Protein AF-A0AAE0P960-F1 (afdb_monomer)

InterPro domains:
  IPR002478 PUA domain [PF01472] (7-41)
  IPR004802 tRNA pseudouridine synthase B family [PTHR23127] (7-78)
  IPR015947 PUA-like superfamily [SSF88697] (7-48)
  IPR036974 PUA domain superfamily [G3DSA:2.30.130.10] (4-84)

Nearest PDB structures (foldseek):
  3zv0-assembly1_C  TM=6.690E-01  e=5.288E-08  Saccharomyces cerevisiae S288C
  3zv0-assembly1_D  TM=6.807E-01  e=6.429E-08  Saccharomyces cerevisiae S288C
  3uai-assembly1_A  TM=6.693E-01  e=9.287E-07  Saccharomyces cerevisiae S288C
  8ouf-assembly1_C  TM=6.040E-01  e=1.178E-05  Homo sapiens
  7v9a-assembly1_C  TM=6.059E-01  e=1.342E-05  Homo sapiens

Secondary structure (DSSP, 8-state):
--EE--B-TT--B-EEEEESS-HHHHHH-SSS--EEEEEE-S-TTSS---TT-SHHHHHHHHHHHTT-B-TTSSB---SSS----PPPTTGGG----

Mean predicted aligned error: 15.81 Å

Radius of gyration: 30.33 Å; Cα contacts (8 Å, |Δi|>4): 80; chains: 1; bounding box: 75×40×69 Å

Structure (mmCIF, N/CA/C/O backbone):
data_AF-A0AAE0P960-F1
#
_entry.id   AF-A0AAE0P960-F1
#
loop_
_atom_site.group_PDB
_atom_site.id
_atom_site.type_symbol
_atom_site.label_atom_id
_atom_site.label_alt_id
_atom_site.label_comp_id
_atom_site.label_asym_id
_atom_site.label_entity_id
_atom_site.label_seq_id
_atom_site.pdbx_PDB_ins_code
_atom_site.Cartn_x
_atom_site.Cartn_y
_atom_site.Cartn_z
_atom_site.occupancy
_atom_site.B_iso_or_equiv
_atom_site.auth_seq_id
_atom_site.auth_comp_id
_atom_site.auth_asym_id
_atom_site.auth_atom_id
_atom_site.pdbx_PDB_model_num
ATOM 1 N N . MET A 1 1 ? -11.017 -1.349 21.578 1.00 61.81 1 MET A N 1
ATOM 2 C CA . MET A 1 1 ? -10.226 -1.572 20.349 1.00 61.81 1 MET A CA 1
ATOM 3 C C . MET A 1 1 ? -10.616 -0.523 19.320 1.00 61.81 1 MET A C 1
ATOM 5 O O . MET A 1 1 ? -11.780 -0.516 18.924 1.00 61.81 1 MET A O 1
ATOM 9 N N . PRO A 1 2 ? -9.709 0.398 18.967 1.00 81.50 2 PRO A N 1
ATOM 10 C CA . PRO A 1 2 ? -9.991 1.464 18.011 1.00 81.50 2 PRO A CA 1
ATOM 11 C C . PRO A 1 2 ? -10.055 0.932 16.570 1.00 81.50 2 PRO A C 1
ATOM 13 O O . PRO A 1 2 ? -9.373 -0.029 16.210 1.00 81.50 2 PRO A O 1
ATOM 16 N N . TRP A 1 3 ? -10.905 1.562 15.759 1.00 84.00 3 TRP A N 1
ATOM 17 C CA . TRP A 1 3 ? -11.053 1.289 14.329 1.00 84.00 3 TRP A CA 1
ATOM 18 C C . TRP A 1 3 ? -10.395 2.426 13.546 1.00 84.00 3 TRP A C 1
ATOM 20 O O . TRP A 1 3 ? -10.536 3.590 13.916 1.00 84.00 3 TRP A O 1
ATOM 30 N N . LEU A 1 4 ? -9.683 2.084 12.474 1.00 89.31 4 LEU A N 1
ATOM 31 C CA . LEU A 1 4 ? -8.906 3.006 11.644 1.00 89.31 4 LEU A CA 1
ATOM 32 C C . LEU A 1 4 ? -9.382 2.919 10.191 1.00 89.31 4 LEU A C 1
ATOM 34 O O . LEU A 1 4 ? -9.659 1.830 9.680 1.00 89.31 4 LEU A O 1
ATOM 38 N N . LEU A 1 5 ? -9.392 4.067 9.513 1.00 91.00 5 LEU A N 1
ATOM 39 C CA . LEU A 1 5 ? -9.593 4.178 8.072 1.00 91.00 5 LEU A CA 1
ATOM 40 C C . LEU A 1 5 ? -8.296 4.681 7.404 1.00 91.00 5 LEU A C 1
ATOM 42 O O . LEU A 1 5 ? -8.037 5.882 7.428 1.00 91.00 5 LEU A O 1
ATOM 46 N N . PRO A 1 6 ? -7.440 3.805 6.846 1.00 91.12 6 PRO A N 1
ATOM 47 C CA . PRO A 1 6 ? -6.335 4.225 5.987 1.00 91.12 6 PRO A CA 1
ATOM 48 C C . PRO A 1 6 ? -6.834 4.983 4.749 1.00 91.12 6 PRO A C 1
ATOM 50 O O . PRO A 1 6 ? -7.686 4.491 4.003 1.00 91.12 6 PRO A O 1
ATOM 53 N N . MET A 1 7 ? -6.249 6.160 4.522 1.00 93.44 7 MET A N 1
ATOM 54 C CA . MET A 1 7 ? -6.580 7.069 3.423 1.00 93.44 7 MET A CA 1
ATOM 55 C C . MET A 1 7 ? -5.358 7.329 2.540 1.00 93.44 7 MET A C 1
ATOM 57 O O . MET A 1 7 ? -4.218 7.296 3.010 1.00 93.44 7 MET A O 1
ATOM 61 N N . THR A 1 8 ? -5.591 7.632 1.265 1.00 92.06 8 THR A N 1
ATOM 62 C CA . THR A 1 8 ? -4.558 8.196 0.385 1.00 92.06 8 THR A CA 1
ATOM 63 C C . THR A 1 8 ? -4.374 9.691 0.663 1.00 92.06 8 THR A C 1
ATOM 65 O O . THR A 1 8 ? -5.234 10.340 1.259 1.00 92.06 8 THR A O 1
ATOM 68 N N . THR A 1 9 ? -3.284 10.291 0.175 1.00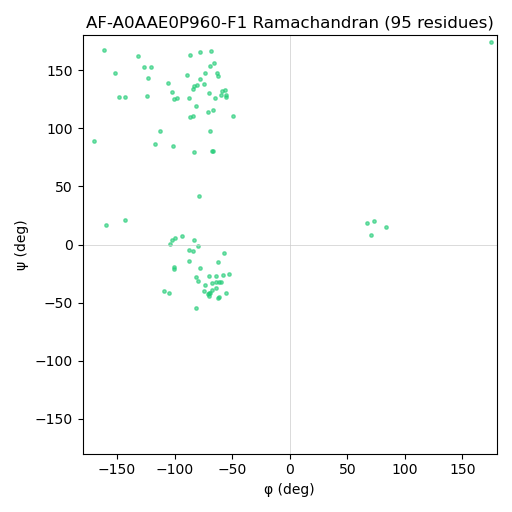 91.69 9 THR A N 1
ATOM 69 C CA . THR A 1 9 ? -3.062 11.750 0.272 1.00 91.69 9 THR A CA 1
ATOM 70 C C . THR A 1 9 ? -4.110 12.580 -0.473 1.00 91.69 9 THR A C 1
ATOM 72 O O . THR A 1 9 ? -4.217 13.780 -0.244 1.00 91.69 9 THR A O 1
ATOM 75 N N . LYS A 1 10 ? -4.894 11.946 -1.353 1.00 91.62 10 LYS A N 1
ATOM 76 C CA . LYS A 1 10 ? -6.014 12.561 -2.073 1.00 91.62 10 LYS A CA 1
ATOM 77 C C . LYS A 1 10 ? -7.336 12.496 -1.298 1.00 91.62 10 LYS A C 1
ATOM 79 O O . L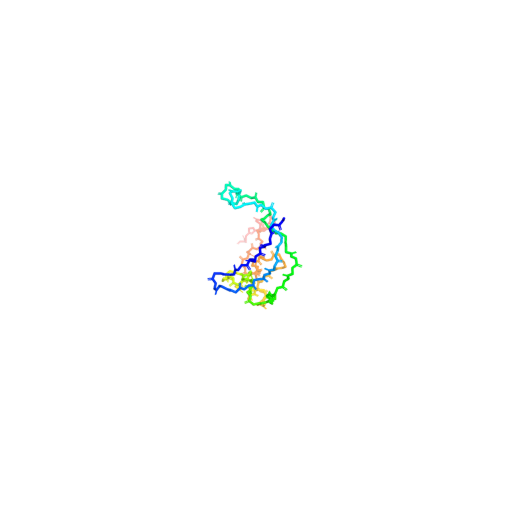YS A 1 10 ? -8.327 13.038 -1.767 1.00 91.62 10 LYS A O 1
ATOM 84 N N . GLY A 1 11 ? -7.357 11.834 -0.139 1.00 91.62 11 GLY A N 1
ATOM 85 C CA . GLY A 1 11 ? -8.561 11.653 0.673 1.00 91.62 11 GLY A CA 1
ATOM 86 C C . GLY A 1 11 ? -9.444 10.473 0.254 1.00 91.62 11 GLY A C 1
ATOM 87 O O . GLY A 1 11 ? -10.591 10.398 0.681 1.00 91.62 11 GLY A O 1
ATOM 88 N N . GLU A 1 12 ? -8.940 9.541 -0.559 1.00 92.06 12 GLU A N 1
ATOM 89 C CA . GLU A 1 12 ? -9.678 8.324 -0.920 1.00 92.06 12 GLU A CA 1
ATOM 90 C C . GLU A 1 1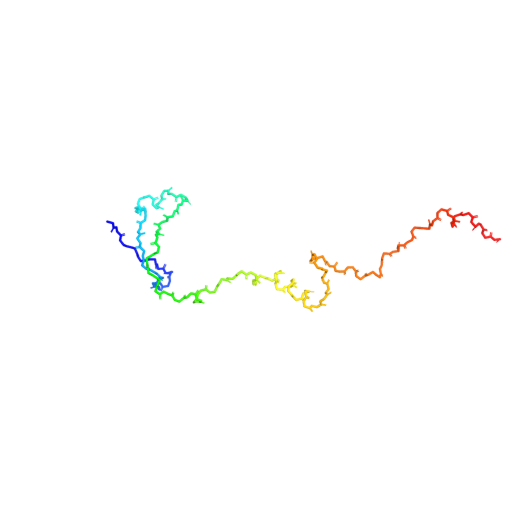2 ? -9.522 7.258 0.175 1.00 92.06 12 GLU A C 1
ATOM 92 O O . GLU A 1 12 ? -8.414 7.027 0.671 1.00 92.06 12 GLU A O 1
ATOM 97 N N . ALA A 1 13 ? -10.620 6.586 0.534 1.00 91.62 13 ALA A N 1
ATOM 98 C CA . ALA A 1 13 ? -10.627 5.528 1.541 1.00 91.62 13 ALA A CA 1
ATOM 99 C C . ALA A 1 13 ? -10.162 4.188 0.973 1.00 91.62 13 ALA A C 1
ATOM 101 O O . ALA A 1 13 ? -10.794 3.619 0.086 1.00 91.62 13 ALA A O 1
ATOM 102 N N . ILE A 1 14 ? -9.073 3.656 1.531 1.00 91.38 14 ILE A N 1
ATOM 103 C CA . ILE A 1 14 ? -8.457 2.416 1.053 1.00 91.38 14 ILE A CA 1
ATOM 104 C C . ILE A 1 14 ? -9.205 1.206 1.624 1.00 91.38 14 ILE A C 1
ATOM 106 O O . ILE A 1 14 ? -9.656 0.313 0.900 1.00 91.38 14 ILE A O 1
ATOM 110 N N . ALA A 1 15 ? -9.322 1.161 2.950 1.00 94.06 15 ALA A N 1
ATOM 111 C CA . ALA A 1 15 ? -9.854 0.021 3.682 1.00 94.06 15 ALA A CA 1
ATOM 112 C C . ALA A 1 15 ? -10.286 0.427 5.093 1.00 94.06 15 ALA A C 1
ATOM 114 O O . ALA A 1 15 ? -9.901 1.479 5.582 1.00 94.06 15 ALA A O 1
ATOM 115 N N . ILE A 1 16 ? -11.028 -0.446 5.768 1.00 93.69 16 ILE A N 1
ATOM 116 C CA . ILE A 1 16 ? -11.288 -0.379 7.209 1.00 93.69 16 ILE A CA 1
ATOM 117 C C . ILE A 1 16 ? -10.382 -1.398 7.896 1.00 93.69 16 ILE A C 1
ATOM 119 O O . ILE A 1 16 ? -10.337 -2.567 7.494 1.00 93.69 16 ILE A O 1
ATOM 123 N N . GLY A 1 17 ? -9.684 -0.967 8.944 1.00 93.50 17 GLY A N 1
ATOM 124 C CA . GLY A 1 17 ? -8.749 -1.787 9.702 1.00 93.50 17 GLY A CA 1
ATOM 125 C C . GLY A 1 17 ? -8.945 -1.693 11.211 1.00 93.50 17 GLY A C 1
ATOM 126 O O . GLY A 1 17 ? -9.580 -0.776 11.732 1.00 93.50 17 GLY A O 1
ATOM 127 N N . ILE A 1 18 ? -8.383 -2.677 11.906 1.00 93.12 18 ILE A N 1
ATOM 128 C CA . ILE A 1 18 ? -8.214 -2.655 13.357 1.00 93.12 18 ILE A CA 1
ATOM 129 C C . ILE A 1 18 ? -6.762 -2.274 13.627 1.00 93.12 18 ILE A C 1
AT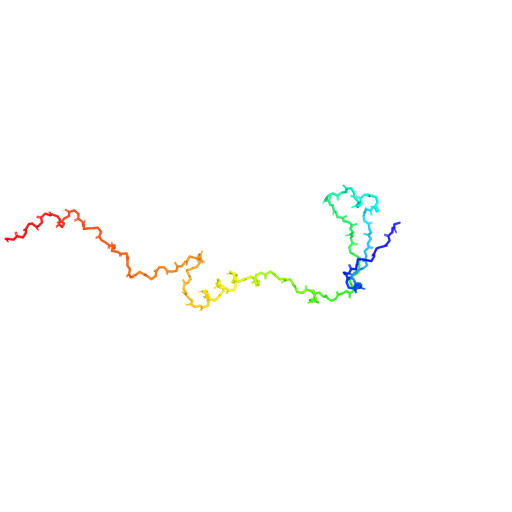OM 131 O O . ILE A 1 18 ? -5.839 -2.908 13.101 1.00 93.12 18 ILE A O 1
ATOM 135 N N . THR A 1 19 ? -6.568 -1.233 14.427 1.00 91.81 19 THR A N 1
ATOM 136 C CA . THR A 1 19 ? -5.241 -0.727 14.776 1.00 91.81 19 THR A CA 1
ATOM 137 C C . THR A 1 19 ? -4.567 -1.660 15.776 1.00 91.81 19 THR A C 1
ATOM 139 O O . THR A 1 19 ? -5.217 -2.146 16.704 1.00 91.81 19 THR A O 1
ATOM 142 N N . GLN A 1 20 ? -3.274 -1.925 15.580 1.00 90.75 20 GLN A N 1
ATOM 143 C CA . GLN A 1 20 ? -2.476 -2.729 16.512 1.00 90.75 20 GLN A CA 1
ATOM 144 C C . GLN A 1 20 ? -1.610 -1.873 17.441 1.00 90.75 20 GLN A C 1
ATOM 146 O O . GLN A 1 20 ? -1.210 -2.368 18.487 1.00 90.75 20 GLN A O 1
ATOM 151 N N . MET A 1 21 ? -1.368 -0.611 17.075 1.00 88.50 21 MET A N 1
ATOM 152 C CA . MET A 1 21 ? -0.534 0.340 17.814 1.00 88.50 21 MET A CA 1
ATOM 153 C C . MET A 1 21 ? -1.301 1.635 18.098 1.00 88.50 21 MET A C 1
ATOM 155 O O . MET A 1 21 ? -2.207 2.012 17.345 1.00 88.50 21 MET A O 1
ATOM 159 N N . ASN A 1 22 ? -0.934 2.323 19.178 1.00 89.62 22 ASN A N 1
ATOM 160 C CA . ASN A 1 22 ? -1.472 3.638 19.525 1.00 89.62 22 ASN A CA 1
ATOM 161 C C . ASN A 1 22 ? -0.691 4.776 18.844 1.00 89.62 22 ASN A C 1
ATOM 163 O O . ASN A 1 22 ? 0.444 4.608 18.411 1.00 89.62 22 ASN A O 1
ATOM 167 N N . ALA A 1 23 ? -1.280 5.977 18.793 1.00 88.19 23 ALA A N 1
ATOM 168 C CA . ALA A 1 23 ? -0.686 7.133 18.109 1.00 88.19 23 ALA A CA 1
ATOM 169 C C . ALA A 1 23 ? 0.691 7.553 18.663 1.00 88.19 23 ALA A C 1
ATOM 171 O O . ALA A 1 23 ? 1.539 8.015 17.907 1.00 88.19 23 ALA A O 1
ATOM 172 N N . VAL A 1 24 ? 0.920 7.378 19.968 1.00 90.50 24 VAL A N 1
ATOM 173 C CA . VAL A 1 24 ? 2.215 7.681 20.602 1.00 90.50 24 VAL A CA 1
ATOM 174 C C . VAL A 1 24 ? 3.284 6.685 20.153 1.00 90.50 24 VAL A C 1
ATOM 176 O O . VAL A 1 24 ? 4.392 7.082 19.818 1.00 90.50 24 VAL A O 1
ATOM 179 N N . GLU A 1 25 ? 2.929 5.403 20.080 1.00 87.69 25 GLU A N 1
ATOM 180 C CA . GLU A 1 25 ? 3.825 4.331 19.634 1.00 87.69 25 GLU A CA 1
ATOM 181 C C . GLU A 1 25 ? 4.154 4.486 18.144 1.00 87.69 25 GLU A C 1
ATOM 183 O O . GLU A 1 25 ? 5.306 4.349 17.745 1.00 87.69 25 GLU A O 1
ATOM 188 N N . MET A 1 26 ? 3.171 4.886 17.328 1.00 87.81 26 MET A N 1
ATOM 189 C CA . MET A 1 26 ? 3.382 5.187 15.907 1.00 87.81 26 MET A CA 1
ATOM 190 C C . MET A 1 26 ? 4.426 6.284 15.657 1.00 87.81 26 MET A C 1
ATOM 192 O O . MET A 1 26 ? 5.009 6.311 14.578 1.00 87.81 26 MET A O 1
ATOM 196 N N . LEU A 1 27 ? 4.639 7.203 16.605 1.00 91.25 27 LEU A N 1
ATOM 197 C CA . LEU A 1 27 ? 5.608 8.288 16.446 1.00 91.25 27 LEU A CA 1
ATOM 198 C C . LEU A 1 27 ? 7.048 7.828 16.713 1.00 91.25 27 LEU A C 1
ATOM 200 O O . LEU A 1 27 ? 7.980 8.381 16.136 1.00 91.25 27 LEU A O 1
ATOM 204 N N . SER A 1 28 ? 7.230 6.849 17.599 1.00 91.56 28 SER A N 1
ATOM 205 C CA . SER A 1 28 ? 8.549 6.394 18.051 1.00 91.56 28 SER A CA 1
ATOM 206 C C . SER A 1 28 ? 9.039 5.113 17.375 1.00 91.56 28 SER A C 1
ATOM 208 O O . SER A 1 28 ? 10.231 4.827 17.426 1.00 91.56 28 SER A O 1
ATOM 210 N N . CYS A 1 29 ? 8.142 4.306 16.806 1.00 87.56 29 CYS A N 1
ATOM 211 C CA . CYS A 1 29 ? 8.486 3.001 16.242 1.00 87.56 29 CYS A CA 1
ATOM 212 C C . CYS A 1 29 ? 8.938 3.110 14.773 1.00 87.56 29 CYS A C 1
ATOM 214 O O . CYS A 1 29 ? 8.196 3.604 13.928 1.00 87.56 29 CYS A O 1
ATOM 216 N N . ASP A 1 30 ? 10.121 2.572 14.451 1.00 91.19 30 ASP A N 1
ATOM 217 C CA . ASP A 1 30 ? 10.670 2.553 13.080 1.00 91.19 30 ASP A CA 1
ATOM 218 C C . ASP A 1 30 ? 10.112 1.417 12.209 1.00 91.19 30 ASP A C 1
ATOM 220 O O . ASP A 1 30 ? 10.087 1.491 10.979 1.00 91.19 30 ASP A O 1
ATOM 224 N N . HIS A 1 31 ? 9.714 0.320 12.846 1.00 87.62 31 HIS A N 1
ATOM 225 C CA . HIS A 1 31 ? 9.269 -0.898 12.189 1.00 87.62 31 HIS A CA 1
ATOM 226 C C . HIS A 1 31 ? 8.226 -1.572 13.064 1.00 87.62 31 HIS A C 1
ATOM 228 O O . HIS A 1 31 ? 8.472 -1.780 14.241 1.00 87.62 31 HIS A O 1
ATOM 234 N N . ASP A 1 32 ? 7.068 -1.879 12.488 1.00 89.62 32 ASP A N 1
ATOM 235 C CA . ASP A 1 32 ? 6.088 -2.837 12.999 1.00 89.62 32 ASP A CA 1
ATOM 236 C C . ASP A 1 32 ? 4.833 -2.797 12.118 1.00 89.62 32 ASP A C 1
ATOM 238 O O . ASP A 1 32 ? 4.699 -1.988 11.192 1.00 89.62 32 ASP A O 1
ATOM 242 N N . VAL A 1 33 ? 3.890 -3.699 12.386 1.00 90.31 33 VAL A N 1
ATOM 243 C CA . VAL A 1 33 ? 2.588 -3.700 11.715 1.00 90.31 33 VAL A CA 1
ATOM 244 C C . VAL A 1 33 ? 1.641 -2.722 12.411 1.00 90.31 33 VAL A C 1
ATOM 246 O O . VAL A 1 33 ? 1.151 -2.980 13.506 1.00 90.31 33 VAL A O 1
ATOM 249 N N . VAL A 1 34 ? 1.311 -1.625 11.730 1.00 90.25 34 VAL A N 1
ATOM 250 C CA . VAL A 1 34 ? 0.451 -0.557 12.276 1.00 90.25 34 VAL A CA 1
ATOM 251 C C . VAL A 1 34 ? -1.017 -0.990 12.402 1.00 90.25 34 VAL A C 1
ATOM 253 O O . VAL A 1 34 ? -1.689 -0.707 13.399 1.00 90.25 34 VAL A O 1
ATOM 256 N N . ALA A 1 35 ? -1.552 -1.681 11.392 1.00 92.44 35 ALA A N 1
ATOM 257 C CA . ALA A 1 35 ? -2.957 -2.075 11.361 1.00 92.44 35 ALA A CA 1
ATOM 258 C C . ALA A 1 35 ? -3.196 -3.353 10.553 1.00 92.44 35 ALA A C 1
ATOM 260 O O . ALA A 1 35 ? -2.554 -3.601 9.531 1.00 92.44 35 ALA A O 1
ATOM 261 N N . LYS A 1 36 ? -4.196 -4.129 10.982 1.00 91.19 36 LYS A N 1
ATOM 262 C CA . LYS A 1 36 ? -4.721 -5.274 10.231 1.00 91.19 36 LYS A CA 1
ATOM 263 C C . LYS A 1 36 ? -5.967 -4.859 9.464 1.00 91.19 36 LYS A C 1
ATOM 265 O O . LYS A 1 36 ? -6.925 -4.347 10.045 1.00 91.19 36 LYS A O 1
ATOM 270 N N . VAL A 1 37 ? -5.964 -5.102 8.157 1.00 92.88 37 VAL A N 1
ATOM 271 C CA . VAL A 1 37 ? -7.104 -4.807 7.283 1.00 92.88 37 VAL A CA 1
ATOM 272 C C . VAL A 1 37 ? -8.254 -5.765 7.589 1.00 92.88 37 VAL A C 1
ATOM 274 O O . VAL A 1 37 ? -8.061 -6.977 7.637 1.00 92.88 37 VAL A O 1
ATOM 277 N N . LYS A 1 38 ? -9.456 -5.216 7.782 1.00 92.50 38 LYS A N 1
ATOM 278 C CA . LYS A 1 38 ? -10.686 -5.980 8.018 1.00 92.50 38 LYS A CA 1
ATOM 279 C C . LYS A 1 38 ? -11.589 -6.015 6.788 1.00 92.50 38 LYS A C 1
ATOM 281 O O . LYS A 1 38 ? -12.172 -7.055 6.499 1.00 92.50 38 LYS A O 1
ATOM 286 N N . ARG A 1 39 ? -11.734 -4.889 6.080 1.00 91.00 39 ARG A N 1
ATOM 287 C CA . ARG A 1 39 ? -12.524 -4.792 4.840 1.00 91.00 39 ARG A CA 1
ATOM 288 C C . ARG A 1 39 ? -11.852 -3.849 3.851 1.00 91.00 39 ARG A C 1
ATOM 290 O O . ARG A 1 39 ? -11.574 -2.709 4.205 1.00 91.00 39 ARG A O 1
ATOM 297 N N . CYS A 1 40 ? -11.622 -4.312 2.628 1.00 90.69 40 CYS A N 1
ATOM 298 C CA . CYS A 1 40 ? -11.120 -3.480 1.534 1.00 90.69 40 CYS A CA 1
ATOM 299 C C . CYS A 1 40 ? -12.290 -2.752 0.860 1.00 90.69 40 CYS A C 1
ATOM 301 O O . CYS A 1 40 ? -13.313 -3.382 0.600 1.00 90.69 40 CYS A O 1
ATOM 303 N N . ILE A 1 41 ? -12.139 -1.449 0.610 1.00 92.38 41 ILE A N 1
ATOM 304 C CA . ILE A 1 41 ? -13.145 -0.616 -0.074 1.00 92.38 41 ILE A CA 1
ATOM 305 C C . ILE A 1 41 ? -12.647 -0.239 -1.473 1.00 92.38 41 ILE A C 1
ATOM 307 O O . ILE A 1 41 ? -13.419 -0.241 -2.424 1.00 92.38 41 ILE A O 1
ATOM 311 N N . MET A 1 42 ? -11.355 0.072 -1.593 1.00 91.50 42 MET A N 1
ATOM 312 C CA . MET A 1 42 ? -10.738 0.498 -2.844 1.00 91.50 42 MET A CA 1
ATOM 313 C 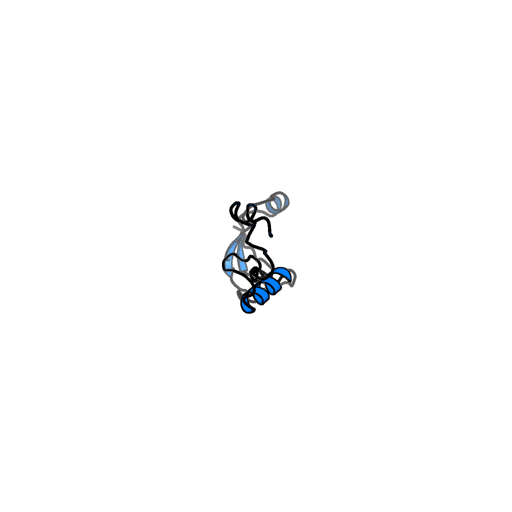C . MET A 1 42 ? -10.461 -0.681 -3.784 1.00 91.50 42 MET A C 1
ATOM 315 O O . MET A 1 42 ? -10.030 -1.754 -3.351 1.00 91.50 42 MET A O 1
ATOM 319 N N . GLU A 1 43 ? -10.652 -0.444 -5.081 1.00 87.62 43 GLU A N 1
ATOM 320 C CA . GLU A 1 43 ? -10.295 -1.378 -6.150 1.00 87.62 43 GLU A CA 1
ATOM 321 C C . GLU A 1 43 ? -8.783 -1.646 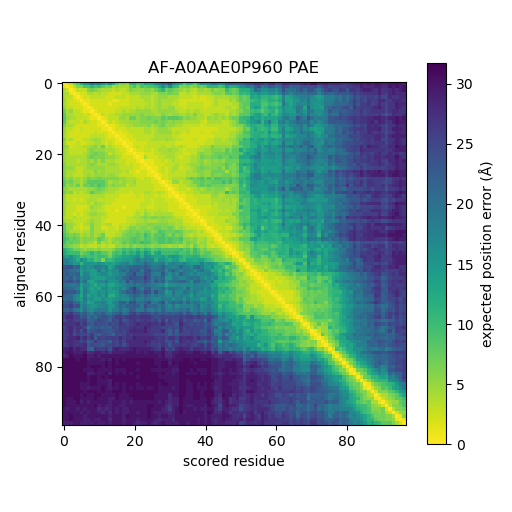-6.195 1.00 87.62 43 GLU A C 1
ATOM 323 O O . GLU A 1 43 ? -7.957 -0.761 -5.945 1.00 87.62 43 GLU A O 1
ATOM 328 N N . ARG A 1 44 ? -8.397 -2.880 -6.543 1.00 84.12 44 ARG A N 1
ATOM 329 C CA . ARG A 1 44 ? -6.999 -3.341 -6.435 1.00 84.12 44 ARG A CA 1
ATOM 330 C C . ARG A 1 44 ? -6.051 -2.685 -7.446 1.00 84.12 44 ARG A C 1
ATOM 332 O O . ARG A 1 44 ? -4.863 -2.551 -7.152 1.00 84.12 44 ARG A O 1
ATOM 339 N N . ASP A 1 45 ? -6.575 -2.260 -8.593 1.00 81.25 45 ASP A N 1
ATOM 340 C CA . ASP A 1 45 ? -5.782 -1.799 -9.740 1.00 81.25 45 ASP A CA 1
ATOM 341 C C . ASP A 1 45 ? -5.758 -0.269 -9.913 1.00 81.25 45 ASP A C 1
ATOM 343 O O . ASP A 1 45 ? -5.076 0.240 -10.803 1.00 81.25 45 ASP A O 1
ATOM 347 N N . LEU A 1 46 ? -6.433 0.483 -9.031 1.00 84.75 46 LEU A N 1
ATOM 348 C CA . LEU A 1 46 ? -6.511 1.951 -9.104 1.00 84.75 46 LEU A CA 1
ATOM 349 C C . LEU A 1 46 ? -5.129 2.621 -8.983 1.00 84.75 46 LEU A C 1
ATOM 351 O O . LEU A 1 46 ? -4.857 3.647 -9.608 1.00 84.75 46 LEU A O 1
ATOM 355 N N . TYR A 1 47 ? -4.223 2.003 -8.225 1.00 83.94 47 TYR A N 1
ATOM 356 C CA . TYR A 1 47 ? -2.845 2.453 -8.057 1.00 83.94 47 TYR A CA 1
ATOM 357 C C . TYR A 1 47 ? -1.872 1.406 -8.599 1.00 83.94 47 TYR A C 1
ATOM 359 O O . TYR A 1 47 ? -1.377 0.543 -7.869 1.00 83.94 47 TYR A O 1
ATOM 367 N N . HIS A 1 48 ? -1.591 1.487 -9.904 1.00 79.19 48 HIS A N 1
ATOM 368 C CA . HIS A 1 48 ? -0.714 0.533 -10.576 1.00 79.19 48 HIS A CA 1
ATOM 369 C C . HIS A 1 48 ? 0.691 0.509 -9.951 1.00 79.19 48 HIS A C 1
ATOM 371 O O . HIS A 1 48 ? 1.351 1.534 -9.745 1.00 79.19 48 HIS A O 1
ATOM 377 N N . ARG A 1 49 ? 1.190 -0.698 -9.675 1.00 75.25 49 ARG A N 1
ATOM 378 C CA . ARG A 1 49 ? 2.551 -0.902 -9.171 1.00 75.25 49 ARG A CA 1
ATOM 379 C C . ARG A 1 49 ? 3.541 -0.615 -10.299 1.00 75.25 49 ARG A C 1
ATOM 381 O O . ARG A 1 49 ? 3.605 -1.364 -11.269 1.00 75.25 49 ARG A O 1
ATOM 388 N N . ARG A 1 50 ? 4.356 0.435 -10.171 1.00 71.06 50 ARG A N 1
ATOM 389 C CA . ARG A 1 50 ? 5.371 0.808 -11.177 1.00 71.06 50 ARG A CA 1
ATOM 390 C C . ARG A 1 50 ? 6.651 -0.039 -11.122 1.00 71.06 50 ARG A C 1
ATOM 392 O O . ARG A 1 50 ? 7.755 0.482 -11.251 1.00 71.06 50 ARG A O 1
ATOM 399 N N . TRP A 1 51 ? 6.528 -1.354 -10.944 1.00 65.19 51 TRP A N 1
ATOM 400 C CA . TRP A 1 51 ? 7.682 -2.255 -11.011 1.00 65.19 51 TRP A CA 1
ATOM 401 C C . TRP A 1 51 ? 8.014 -2.549 -12.483 1.00 65.19 51 TRP A C 1
ATOM 403 O O . TRP A 1 51 ? 7.123 -2.797 -13.290 1.00 65.19 51 TRP A O 1
ATOM 413 N N . CYS A 1 52 ? 9.299 -2.537 -12.850 1.00 63.53 52 CYS A N 1
ATOM 414 C CA . CYS A 1 52 ? 9.792 -2.928 -14.183 1.00 63.53 52 CYS A CA 1
ATOM 415 C C . CYS A 1 52 ? 9.381 -1.983 -15.332 1.00 63.53 52 CYS A C 1
ATOM 417 O O . CYS A 1 52 ? 9.459 -2.387 -16.495 1.00 63.53 52 CYS A O 1
ATOM 419 N N . LEU A 1 53 ? 8.980 -0.745 -15.019 1.00 66.44 53 LEU A N 1
ATOM 420 C CA . LEU A 1 53 ? 8.714 0.342 -15.979 1.00 66.44 53 LEU A CA 1
ATOM 421 C C . LEU A 1 53 ? 9.879 1.343 -16.097 1.00 66.44 53 LEU A C 1
ATOM 423 O O . LEU A 1 53 ? 9.760 2.356 -16.777 1.00 66.44 53 LEU A O 1
ATOM 427 N N . GLY A 1 54 ? 11.011 1.071 -15.441 1.00 77.12 54 GLY A N 1
ATOM 428 C CA . GLY A 1 54 ? 12.223 1.874 -15.597 1.00 77.12 54 GLY A CA 1
ATOM 429 C C . GLY A 1 54 ? 12.856 1.702 -16.988 1.00 77.12 54 GLY A C 1
ATOM 430 O O . GLY A 1 54 ? 12.711 0.631 -17.589 1.00 77.12 54 GLY A O 1
ATOM 431 N N . PRO A 1 55 ? 13.603 2.705 -17.483 1.00 73.81 55 PRO A N 1
ATOM 432 C CA . PRO A 1 55 ? 14.191 2.703 -18.828 1.00 73.81 55 PRO A CA 1
ATOM 433 C C . PRO A 1 55 ? 15.069 1.468 -19.080 1.00 73.81 55 PRO A C 1
ATOM 435 O O . PRO A 1 55 ? 14.906 0.789 -20.088 1.00 73.81 55 PRO A O 1
ATOM 438 N N . VAL A 1 56 ? 15.870 1.069 -18.087 1.00 74.94 56 VAL A N 1
ATOM 439 C CA . VAL A 1 56 ? 16.737 -0.122 -18.144 1.00 74.94 56 VAL A CA 1
ATOM 440 C C . VAL A 1 56 ? 15.939 -1.431 -18.256 1.00 74.94 56 VAL A C 1
ATOM 442 O O . VAL A 1 56 ? 16.330 -2.362 -18.961 1.00 74.94 56 VAL A O 1
ATOM 445 N N . ALA A 1 57 ? 14.793 -1.528 -17.573 1.00 71.38 57 ALA A N 1
ATOM 446 C CA . ALA A 1 57 ? 13.943 -2.717 -17.629 1.00 71.38 57 ALA A CA 1
ATOM 447 C C . ALA A 1 57 ? 13.203 -2.820 -18.971 1.00 71.38 57 ALA A C 1
ATOM 449 O O . ALA A 1 57 ? 13.015 -3.925 -19.485 1.00 71.38 57 ALA A O 1
ATOM 450 N N . LEU A 1 58 ? 12.813 -1.680 -19.548 1.00 72.56 58 LEU A N 1
ATOM 451 C CA . LEU A 1 58 ? 12.197 -1.602 -20.871 1.00 72.56 58 LEU A CA 1
ATOM 452 C C . LEU A 1 58 ? 13.203 -1.923 -21.979 1.00 72.56 58 LEU A C 1
ATOM 454 O O . LEU A 1 58 ? 12.892 -2.723 -22.855 1.00 72.56 58 LEU A O 1
ATOM 458 N N . GLU A 1 59 ? 14.417 -1.381 -21.913 1.00 74.94 59 GLU A N 1
ATOM 459 C CA . GLU A 1 59 ? 15.500 -1.697 -22.852 1.00 74.94 59 GLU A CA 1
ATOM 460 C C . GLU A 1 59 ? 15.873 -3.177 -22.804 1.00 74.94 59 GLU A C 1
ATOM 462 O O . GLU A 1 59 ? 15.934 -3.826 -23.843 1.00 74.94 59 GLU A O 1
ATOM 467 N N . LYS A 1 60 ? 16.008 -3.770 -21.611 1.00 69.31 60 LYS A N 1
ATOM 468 C CA . LYS A 1 60 ? 16.264 -5.212 -21.484 1.00 69.31 60 LYS A CA 1
ATOM 469 C C . LYS A 1 60 ? 15.111 -6.068 -22.026 1.00 69.31 60 LYS A C 1
ATOM 471 O O . LYS A 1 60 ? 15.360 -7.161 -22.527 1.00 69.31 60 LYS A O 1
ATOM 476 N N . LYS A 1 61 ? 13.858 -5.604 -21.937 1.00 70.75 61 LYS A N 1
ATOM 477 C CA . LYS A 1 61 ? 12.703 -6.275 -22.565 1.00 70.75 61 LYS A CA 1
ATOM 478 C C . LYS A 1 61 ? 12.741 -6.163 -24.094 1.00 70.75 61 LYS A C 1
ATOM 480 O O . LYS A 1 61 ? 12.519 -7.176 -24.746 1.00 70.75 61 LYS A O 1
ATOM 485 N N . LYS A 1 62 ? 13.093 -4.994 -24.646 1.00 76.44 62 LYS A N 1
ATOM 486 C CA . LYS A 1 62 ? 13.291 -4.782 -26.094 1.00 76.44 62 LYS A CA 1
ATOM 487 C C . LYS A 1 62 ? 14.438 -5.637 -26.643 1.00 76.44 62 LYS A C 1
ATOM 489 O O . LYS A 1 62 ? 14.273 -6.373 -27.600 1.00 76.44 62 LYS A O 1
ATOM 494 N N . LEU A 1 63 ? 15.577 -5.664 -25.955 1.00 71.94 63 LEU A N 1
ATOM 495 C CA . LEU A 1 63 ? 16.724 -6.486 -26.356 1.00 71.94 63 LEU A CA 1
ATOM 496 C C . LEU A 1 63 ? 16.432 -7.995 -26.299 1.00 71.94 63 LEU A C 1
ATOM 498 O O . LEU A 1 63 ? 17.033 -8.763 -27.048 1.00 71.94 63 LEU A O 1
ATOM 502 N N . LYS A 1 64 ? 15.504 -8.424 -25.431 1.00 66.81 64 LYS A N 1
ATOM 503 C CA . LYS A 1 64 ? 14.989 -9.800 -25.410 1.00 66.81 64 LYS A CA 1
ATOM 504 C C . LYS A 1 64 ? 14.031 -10.092 -26.567 1.00 66.81 64 LYS A C 1
ATOM 506 O O . LYS A 1 64 ? 14.114 -11.187 -27.109 1.00 66.81 64 LYS A O 1
ATOM 511 N N . SER A 1 65 ? 13.149 -9.160 -26.947 1.00 70.50 65 SER A N 1
ATOM 512 C CA . SER A 1 65 ? 12.297 -9.335 -28.137 1.00 70.50 65 SER A CA 1
ATOM 513 C C . SER A 1 65 ? 13.109 -9.330 -29.431 1.00 70.50 65 SER A C 1
ATOM 515 O O . SER A 1 65 ? 12.793 -10.080 -30.345 1.00 70.50 65 SER A O 1
ATOM 517 N N . ASP A 1 66 ? 14.195 -8.557 -29.469 1.00 75.69 66 ASP A N 1
ATOM 518 C CA . ASP A 1 66 ? 15.089 -8.445 -30.625 1.00 75.69 66 ASP A CA 1
ATOM 519 C C . ASP A 1 66 ? 16.076 -9.626 -30.743 1.00 75.69 66 ASP A C 1
ATOM 521 O O . ASP A 1 66 ? 16.896 -9.652 -31.658 1.00 75.69 66 ASP A O 1
ATOM 525 N N . GLY A 1 67 ? 16.052 -10.590 -29.811 1.00 69.25 67 GLY A N 1
ATOM 526 C CA . GLY A 1 67 ? 16.881 -11.805 -29.858 1.00 69.25 67 GLY A CA 1
ATOM 527 C C . GLY A 1 67 ? 18.383 -11.598 -29.611 1.00 69.25 67 GLY A C 1
ATOM 528 O O . GLY A 1 67 ? 19.163 -12.539 -29.736 1.00 69.25 67 GLY A O 1
ATOM 529 N N . LYS A 1 68 ? 18.810 -10.391 -29.218 1.00 67.62 68 LYS A N 1
ATOM 530 C CA . LYS A 1 68 ? 20.229 -10.020 -29.019 1.00 67.62 68 LYS A CA 1
ATOM 531 C C . LYS A 1 68 ? 20.790 -10.416 -27.645 1.00 67.62 68 LYS A C 1
ATOM 533 O O . LYS A 1 68 ? 21.926 -10.072 -27.313 1.00 67.62 68 LYS A O 1
ATOM 538 N N . LEU A 1 69 ? 20.002 -11.111 -26.825 1.00 66.31 69 LEU A N 1
ATOM 539 C CA . LEU A 1 69 ? 20.346 -11.503 -25.458 1.00 66.31 69 LEU A CA 1
ATOM 540 C C . LEU A 1 69 ? 20.234 -13.024 -25.297 1.00 66.31 69 LEU A C 1
ATOM 542 O O . LEU A 1 69 ? 19.187 -13.600 -25.588 1.00 66.31 69 LEU A O 1
ATOM 546 N N . ASP A 1 70 ? 21.290 -13.661 -24.789 1.00 65.00 70 ASP A N 1
ATOM 547 C CA . ASP A 1 70 ? 21.284 -15.095 -24.471 1.00 65.00 70 ASP A CA 1
ATOM 548 C C . ASP A 1 70 ? 20.353 -15.388 -23.270 1.00 65.00 70 ASP A C 1
ATOM 550 O O . ASP A 1 70 ? 19.963 -14.480 -22.524 1.00 65.00 70 ASP A O 1
ATOM 554 N N . LYS A 1 71 ? 20.013 -16.660 -23.028 1.00 64.00 71 LYS A N 1
ATOM 555 C CA . LYS A 1 71 ? 19.101 -17.123 -21.958 1.00 64.00 71 LYS A CA 1
ATOM 556 C C . LYS A 1 71 ? 19.481 -16.606 -20.561 1.00 64.00 71 LYS A C 1
ATOM 558 O O . LYS A 1 71 ? 18.612 -16.431 -19.709 1.00 64.00 71 LYS A O 1
ATOM 563 N N . PHE A 1 72 ? 20.758 -16.288 -20.346 1.00 65.69 72 PHE A N 1
ATOM 564 C CA . PHE A 1 72 ? 21.299 -15.740 -19.097 1.00 65.69 72 PHE A CA 1
ATOM 565 C C . PHE A 1 72 ? 21.376 -14.202 -19.052 1.00 65.69 72 PHE A C 1
ATOM 567 O O . PHE A 1 72 ? 21.924 -13.630 -18.112 1.00 65.69 72 PHE A O 1
ATOM 574 N N . GLY A 1 73 ? 20.820 -13.502 -20.044 1.00 60.34 73 GLY A N 1
ATOM 575 C CA . GLY A 1 73 ? 20.735 -12.042 -20.065 1.00 60.34 73 GLY A CA 1
ATOM 576 C C . GLY A 1 73 ? 22.057 -11.323 -20.339 1.00 60.34 73 GLY A C 1
ATOM 577 O O . GLY A 1 73 ? 22.171 -10.143 -20.007 1.00 60.34 73 GLY A O 1
ATOM 578 N N . ARG A 1 74 ? 23.034 -12.023 -20.923 1.00 70.19 74 ARG A N 1
ATOM 579 C CA . ARG A 1 74 ? 24.281 -11.447 -21.442 1.00 70.19 74 ARG A CA 1
ATOM 580 C C . ARG A 1 74 ? 24.073 -11.031 -22.907 1.00 70.19 74 ARG A C 1
ATOM 582 O O . ARG A 1 74 ? 23.308 -11.713 -23.596 1.00 70.19 74 ARG A O 1
ATOM 589 N N . PRO A 1 75 ? 24.715 -9.947 -23.383 1.00 67.12 75 PRO A N 1
ATOM 590 C CA . PRO A 1 75 ? 24.721 -9.629 -24.806 1.00 67.12 75 PRO A CA 1
ATOM 591 C C . PRO A 1 75 ? 25.251 -10.840 -25.566 1.00 67.12 75 PRO A C 1
ATOM 593 O O . PRO A 1 75 ? 26.307 -11.373 -25.210 1.00 67.12 75 PRO A O 1
ATOM 596 N N . ASN A 1 76 ? 24.491 -11.307 -26.556 1.00 57.31 76 ASN A N 1
ATOM 597 C CA . ASN A 1 76 ? 24.940 -12.408 -27.387 1.00 57.31 76 ASN A CA 1
ATOM 598 C C . ASN A 1 76 ? 26.141 -11.893 -28.179 1.00 57.31 76 ASN A C 1
ATOM 600 O O . ASN A 1 76 ? 26.033 -10.937 -28.946 1.00 57.31 76 ASN A O 1
ATOM 604 N N . ALA A 1 77 ? 27.307 -12.480 -27.930 1.00 53.84 77 ALA A N 1
ATOM 605 C CA . ALA A 1 77 ? 28.449 -12.276 -28.790 1.00 53.84 77 ALA A CA 1
ATOM 606 C C . ALA A 1 77 ? 28.111 -12.977 -30.103 1.00 53.84 77 ALA A C 1
ATOM 608 O O . ALA A 1 77 ? 28.287 -14.192 -30.210 1.00 53.84 77 ALA A O 1
ATOM 609 N N . ASP A 1 78 ? 27.627 -12.228 -31.094 1.00 48.56 78 ASP A N 1
ATOM 610 C CA . ASP A 1 78 ? 27.863 -12.631 -32.471 1.00 48.56 78 ASP A CA 1
ATOM 611 C C . ASP A 1 78 ? 29.357 -12.923 -32.572 1.00 48.56 78 ASP A C 1
ATOM 613 O O . ASP A 1 78 ? 30.231 -12.066 -32.406 1.00 48.56 78 ASP A O 1
ATOM 617 N N . ARG A 1 79 ? 29.643 -14.208 -32.729 1.00 47.25 79 ARG A N 1
ATOM 618 C CA . ARG A 1 79 ? 30.960 -14.756 -32.972 1.00 47.25 79 ARG A CA 1
ATOM 619 C C . ARG A 1 79 ? 31.397 -14.268 -34.354 1.00 47.25 79 ARG A C 1
ATOM 621 O O . ARG A 1 79 ? 31.296 -15.001 -35.327 1.00 47.25 79 ARG A O 1
ATOM 628 N N . ALA A 1 80 ? 31.874 -13.029 -34.423 1.00 42.84 80 ALA A N 1
ATOM 629 C CA . ALA A 1 80 ? 32.474 -12.435 -35.614 1.00 42.84 80 ALA A CA 1
ATOM 630 C C . ALA A 1 80 ? 33.665 -11.510 -35.295 1.00 42.84 80 ALA A C 1
ATOM 632 O O . ALA A 1 80 ? 34.023 -10.673 -36.112 1.00 42.84 80 ALA A O 1
ATOM 633 N N . SER A 1 81 ? 34.315 -11.644 -34.131 1.00 40.44 81 SER A N 1
ATOM 634 C CA . SER A 1 81 ? 35.610 -10.970 -33.897 1.00 40.44 81 SER A CA 1
ATOM 635 C C . SER A 1 81 ? 36.472 -11.548 -32.774 1.00 40.44 81 SER A C 1
ATOM 637 O O . SER A 1 81 ? 37.424 -10.904 -32.338 1.00 40.44 81 SER A O 1
ATOM 639 N N . ARG A 1 82 ? 36.219 -12.778 -32.309 1.00 35.44 82 ARG A N 1
ATOM 640 C CA . ARG A 1 82 ? 37.259 -13.489 -31.558 1.00 35.44 82 ARG A CA 1
ATOM 641 C C . ARG A 1 82 ? 38.124 -14.211 -32.593 1.00 35.44 82 ARG A C 1
ATOM 643 O O . ARG A 1 82 ? 37.616 -15.173 -33.171 1.00 35.44 82 ARG A O 1
ATOM 650 N N . PRO A 1 83 ? 39.384 -13.810 -32.849 1.00 45.47 83 PRO A N 1
ATOM 651 C CA . PRO A 1 83 ? 40.322 -14.671 -33.555 1.00 45.47 83 PRO A CA 1
ATOM 652 C C . PRO A 1 83 ? 40.616 -15.857 -32.628 1.00 45.47 83 PRO A C 1
ATOM 654 O O . PRO A 1 83 ? 41.568 -15.871 -31.854 1.00 45.47 83 PRO A O 1
ATOM 657 N N . SER A 1 84 ? 39.712 -16.836 -32.603 1.00 51.41 84 SER A N 1
ATOM 658 C CA . SER A 1 84 ? 39.912 -18.090 -31.894 1.00 51.41 84 SER A CA 1
ATOM 659 C C . SER A 1 84 ? 40.726 -19.002 -32.794 1.00 51.41 84 SER A C 1
ATOM 661 O O . SER A 1 84 ? 40.156 -19.845 -33.474 1.00 51.41 84 SER A O 1
ATOM 663 N N . LEU A 1 85 ? 42.030 -18.766 -32.822 1.00 46.19 85 LEU A N 1
ATOM 664 C CA . LEU A 1 85 ? 43.083 -19.742 -33.071 1.00 46.19 85 LEU A CA 1
ATOM 665 C C . LEU A 1 85 ? 44.377 -18.999 -32.741 1.00 46.19 85 LEU A C 1
ATOM 667 O O . LEU A 1 85 ? 44.969 -18.343 -33.592 1.00 46.19 85 LEU A O 1
ATOM 671 N N . ALA A 1 86 ? 44.808 -19.066 -31.479 1.00 52.47 86 ALA A N 1
ATOM 672 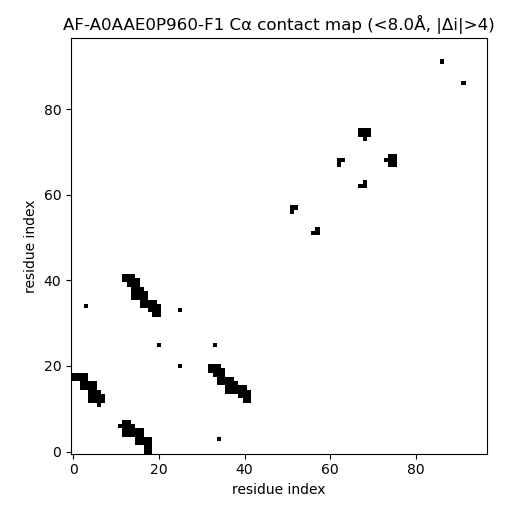C CA . ALA A 1 86 ? 46.247 -19.019 -31.263 1.00 52.47 86 ALA A CA 1
ATOM 673 C C . ALA A 1 86 ? 46.823 -20.159 -32.126 1.00 52.47 86 ALA A C 1
ATOM 675 O O . ALA A 1 86 ? 46.266 -21.264 -32.061 1.00 52.47 86 ALA A O 1
ATOM 676 N N . PRO A 1 87 ? 47.827 -19.904 -32.982 1.00 50.59 87 PRO A N 1
ATOM 677 C CA . PRO A 1 87 ? 48.380 -20.948 -33.827 1.00 50.59 87 PRO A CA 1
ATOM 678 C C . PRO A 1 87 ? 48.840 -22.082 -32.917 1.00 50.59 87 PRO A C 1
ATOM 680 O O . PRO A 1 87 ? 49.448 -21.853 -31.866 1.00 50.59 87 PRO A O 1
ATOM 683 N N . SER A 1 88 ? 48.474 -23.309 -33.275 1.00 59.72 88 SER A N 1
ATOM 684 C CA . SER A 1 88 ? 48.937 -24.462 -32.519 1.00 59.72 88 SER A CA 1
ATOM 685 C C . SER A 1 88 ? 50.460 -24.512 -32.640 1.00 59.72 88 SER A C 1
ATOM 687 O O . SER A 1 88 ? 51.011 -24.136 -33.673 1.00 59.72 88 SER A O 1
ATOM 689 N N . SER A 1 89 ? 51.177 -24.989 -31.622 1.00 53.78 89 SER A N 1
ATOM 690 C CA . SER A 1 89 ? 52.651 -25.049 -31.640 1.00 53.78 89 SER A CA 1
ATOM 691 C C . SER A 1 89 ? 53.245 -25.849 -32.818 1.00 53.78 89 SER A C 1
ATOM 693 O O . SER A 1 89 ? 54.454 -25.833 -33.016 1.00 53.78 89 SER A O 1
ATOM 695 N N . ARG A 1 90 ? 52.409 -26.531 -33.616 1.00 56.38 90 ARG A N 1
ATOM 696 C CA . ARG A 1 90 ? 52.774 -27.209 -34.869 1.00 56.38 90 ARG A CA 1
ATOM 697 C C . ARG A 1 90 ? 52.938 -26.258 -36.063 1.00 56.38 90 ARG A C 1
ATOM 699 O O . ARG A 1 90 ? 53.629 -26.619 -37.008 1.00 56.38 90 ARG A O 1
ATOM 706 N N . ASP A 1 91 ? 52.372 -25.054 -36.002 1.00 56.97 91 ASP A N 1
ATOM 707 C CA . ASP A 1 91 ? 52.398 -24.074 -37.098 1.00 56.97 91 ASP A CA 1
ATOM 708 C C . ASP A 1 91 ? 53.644 -23.165 -37.062 1.00 56.97 91 ASP A C 1
ATOM 710 O O . ASP A 1 91 ? 53.979 -22.530 -38.057 1.00 56.97 91 ASP A O 1
ATOM 714 N N . LEU A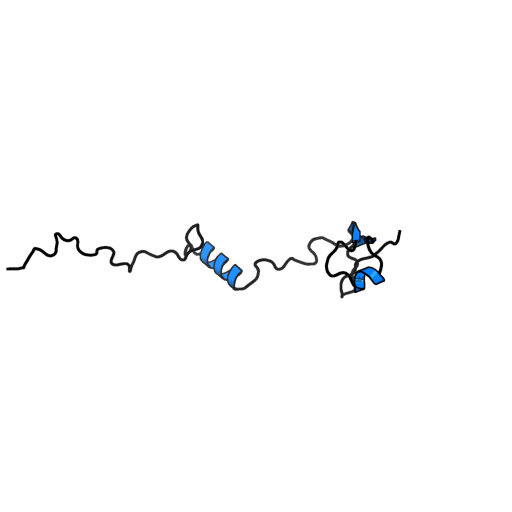 1 92 ? 54.383 -23.144 -35.944 1.00 58.03 92 LEU A N 1
ATOM 715 C CA . LEU A 1 92 ? 55.615 -22.353 -35.771 1.00 58.03 92 LEU A CA 1
ATOM 716 C C . LEU A 1 92 ? 56.885 -23.037 -36.317 1.00 58.03 92 LEU A C 1
ATOM 718 O O . LEU A 1 92 ? 57.950 -22.427 -36.320 1.00 58.03 92 LEU A O 1
ATOM 722 N N . LEU A 1 93 ? 56.794 -24.292 -36.772 1.00 60.56 93 LEU A N 1
ATOM 723 C CA . LEU A 1 93 ? 57.938 -25.090 -37.247 1.00 60.56 93 LEU A CA 1
ATOM 724 C C . LEU A 1 93 ? 58.048 -25.185 -38.775 1.00 60.56 93 LEU A C 1
ATOM 726 O O . LEU A 1 93 ? 58.931 -25.872 -39.285 1.00 60.56 93 LEU A O 1
ATOM 730 N N . ARG A 1 94 ? 57.187 -24.492 -39.525 1.00 58.44 94 ARG A N 1
ATOM 731 C CA . ARG A 1 94 ? 57.267 -24.463 -40.987 1.00 58.44 94 ARG A CA 1
ATOM 732 C C . ARG A 1 94 ? 57.903 -23.155 -41.445 1.00 58.44 94 ARG A C 1
ATOM 734 O O . ARG A 1 94 ? 57.213 -22.190 -41.754 1.00 58.44 94 ARG A O 1
ATOM 741 N N . VAL A 1 95 ? 59.232 -23.139 -41.462 1.00 61.25 95 VAL A N 1
ATOM 742 C CA . VAL A 1 95 ? 60.005 -22.082 -42.124 1.00 61.25 95 VAL A CA 1
ATOM 743 C C . VAL A 1 95 ? 59.715 -22.174 -43.634 1.00 61.25 95 VAL A C 1
ATOM 745 O O . VAL A 1 95 ? 59.798 -23.278 -44.183 1.00 61.25 95 VAL A O 1
ATOM 748 N N . PRO A 1 96 ? 59.286 -21.087 -44.302 1.00 64.88 96 PRO A N 1
ATOM 749 C CA . PRO A 1 96 ? 59.091 -21.084 -45.754 1.00 64.88 96 PRO A CA 1
ATOM 750 C C . PRO A 1 96 ? 60.437 -21.248 -46.495 1.00 64.88 96 PRO A C 1
ATOM 752 O O . PRO A 1 96 ? 61.471 -20.947 -45.896 1.00 64.88 96 PRO A O 1
ATOM 755 N N . PRO A 1 97 ? 60.440 -21.751 -47.749 1.00 63.09 97 PRO A N 1
ATOM 756 C CA . PRO A 1 97 ? 61.664 -21.928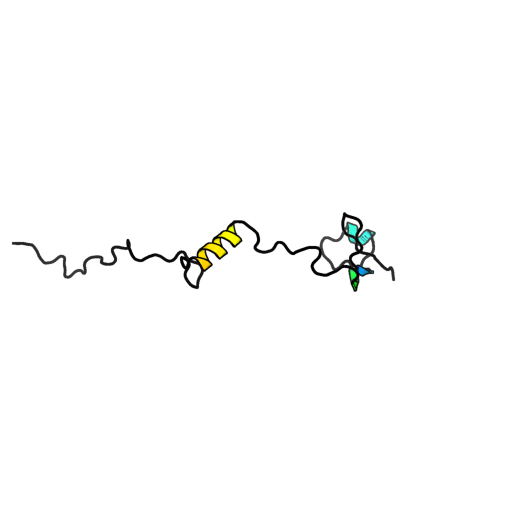 -48.535 1.00 63.09 97 PRO A CA 1
ATOM 757 C C . PRO A 1 97 ? 62.353 -20.602 -48.876 1.00 63.09 97 PRO A C 1
ATOM 759 O O . PRO A 1 97 ? 61.637 -19.584 -49.032 1.00 63.09 97 PRO A O 1
#

pLDDT: mean 75.53, std 15.76, range [35.44, 94.06]

Foldseek 3Di:
DDKDFDADPVGHTFAIWDAPDDPVCVVVDPDDDGTDGDGGDDDPPPDPDCPQVDPVSVVLVVCVVVVQADPVRDGDPPPDPDPPDPDDPVVVPDDDD

Organism: Sordaria brevicollis (NCBI:txid83679)

Sequence (97 aa):
MPWLLPMTTKGEAIAIGITQMNAVEMLSCDHDVVAKVKRCIMERDLYHRRWCLGPVALEKKKLKSDGKLDKFGRPNADRASRPSLAPSSRDLLRVPP

Solvent-accessible surface area (backbone atoms only — not comparable to full-atom values): 6507 Å² total; per-residue (Å²): 136,64,77,43,71,54,61,48,98,86,70,48,64,43,33,38,25,42,53,69,59,55,77,72,52,64,74,75,55,92,75,81,77,59,60,49,81,75,45,78,70,48,69,86,69,82,68,71,77,79,71,73,71,47,71,70,48,47,50,56,49,50,38,52,75,70,63,50,39,42,99,86,72,44,76,53,74,74,88,78,77,74,85,86,64,78,76,56,86,77,65,80,72,67,77,79,135